Protein AF-A0A7Y5F391-F1 (afdb_monomer_lite)

Secondary structure (DSSP, 8-state):
-PPPPPPB-TTSPBPPP-TTTTS-HHHHHHHHHHHHHHTT------SSTTTHHHHHHHHHHHHHHHHHHHHHTT--TT--HHHHHHHHHHHTT--EE-PPTT-TT---SSB--EEEE-SSSEEEEE-GGGSBEEEEE--HHHHHHHHHHHHHHHHHHHHHHT--

Sequence (164 aa):
MSEIQFQRGPYGEIFPPPFISHVTSEEAWKRYYAFNLSIGVRLSGPQSEAEKPIWYNSAAVFCHQIRLREVIGGTALDETPIEAALRAEVEQGELLSIRPIGMEHRAPKTYAPVIRRLDTTSWQFGLPNHGKSTIIEARSEEIMEKAQQLYIQWQQGENIARHI

Radius of gyration: 16.73 Å; chains: 1; bounding box: 33×45×45 Å

pLDDT: mean 89.22, std 9.08, range [46.25, 98.0]

Foldseek 3Di:
DDDDDFDAAPVRAGEQPQPCPPPDLVNLLVVVQVVCVVVVHHDPADPDPVCSVVSSLVSSLVVRLVVLLCLQQVNPPPQDPSSVVVNVCQQVFGKHALDGPPCSVPADQAWGLIKTDPDQFWIKGTDPVRHDIDIDGGHSSCVSVVSVVVVVVVVVVSVVVVVD

Structure (mmCIF, N/CA/C/O backbone):
data_AF-A0A7Y5F391-F1
#
_entry.id   AF-A0A7Y5F391-F1
#
loop_
_atom_site.group_PDB
_atom_site.id
_atom_site.type_symbol
_atom_site.label_atom_id
_atom_site.label_alt_id
_atom_site.label_comp_id
_atom_site.label_asym_id
_atom_site.label_entity_id
_atom_site.label_seq_id
_atom_site.pdbx_PDB_ins_code
_atom_site.Cartn_x
_atom_site.Cartn_y
_atom_site.Cartn_z
_atom_site.occupancy
_atom_site.B_iso_or_equiv
_atom_site.auth_seq_id
_atom_site.auth_comp_id
_atom_site.auth_asym_id
_atom_site.auth_atom_id
_atom_site.pdbx_PDB_model_num
ATOM 1 N N . MET A 1 1 ? 16.667 -12.366 20.378 1.00 47.94 1 MET A N 1
ATOM 2 C CA . MET A 1 1 ? 16.364 -11.937 18.996 1.00 47.94 1 MET A CA 1
ATOM 3 C C . MET A 1 1 ? 16.419 -10.422 18.994 1.00 47.94 1 MET A C 1
ATOM 5 O O . MET A 1 1 ? 15.886 -9.842 19.928 1.00 47.94 1 MET A O 1
ATOM 9 N N . SER A 1 2 ? 17.135 -9.796 18.059 1.00 52.91 2 SER A N 1
ATOM 10 C CA . SER A 1 2 ? 17.126 -8.334 17.928 1.00 52.91 2 SER A CA 1
ATOM 11 C C . SER A 1 2 ? 15.717 -7.874 17.563 1.00 52.91 2 SER A C 1
ATOM 13 O O . SER A 1 2 ? 15.115 -8.439 16.651 1.00 52.91 2 SER A O 1
ATOM 15 N N . GLU A 1 3 ? 15.200 -6.886 18.281 1.00 81.62 3 GLU A N 1
ATOM 16 C CA . GLU A 1 3 ? 13.905 -6.270 18.002 1.00 81.62 3 GLU A CA 1
ATOM 17 C C . GLU A 1 3 ? 13.954 -5.587 16.626 1.00 81.62 3 GLU A C 1
ATOM 19 O O . GLU A 1 3 ? 14.895 -4.845 16.328 1.00 81.62 3 GLU A O 1
ATOM 24 N N . ILE A 1 4 ? 12.995 -5.898 15.750 1.00 88.19 4 ILE A N 1
ATOM 25 C CA . ILE A 1 4 ? 12.919 -5.297 14.414 1.00 88.19 4 ILE A CA 1
ATOM 26 C C . ILE A 1 4 ? 12.434 -3.860 14.584 1.00 88.19 4 ILE A C 1
ATOM 28 O O . ILE A 1 4 ? 11.331 -3.628 15.066 1.00 88.19 4 ILE A O 1
ATOM 32 N N . GLN A 1 5 ? 13.256 -2.892 14.182 1.00 89.81 5 GLN A N 1
ATOM 33 C CA . GLN A 1 5 ? 12.899 -1.477 14.235 1.00 89.81 5 GLN A CA 1
ATOM 34 C C . GLN A 1 5 ? 12.479 -0.982 12.854 1.00 89.81 5 GLN A C 1
ATOM 36 O O . GLN A 1 5 ? 13.256 -1.025 11.899 1.00 89.81 5 GLN A O 1
ATOM 41 N N . PHE A 1 6 ? 11.249 -0.484 12.762 1.00 92.25 6 PHE A N 1
ATOM 42 C CA . PHE A 1 6 ? 10.722 0.113 11.542 1.00 92.25 6 PHE A CA 1
ATOM 43 C C . PHE A 1 6 ? 11.039 1.603 11.451 1.00 92.25 6 PHE A C 1
ATOM 45 O O . PHE A 1 6 ? 11.014 2.328 12.448 1.00 92.25 6 PHE A O 1
ATOM 52 N N . GLN A 1 7 ? 11.257 2.083 10.226 1.00 91.88 7 GLN A N 1
ATOM 53 C CA . GLN A 1 7 ? 11.287 3.515 9.957 1.00 91.88 7 GLN A CA 1
ATOM 54 C C . GLN A 1 7 ? 9.911 4.124 10.252 1.00 91.88 7 GLN A C 1
ATOM 56 O O . GLN A 1 7 ? 8.884 3.607 9.805 1.00 91.88 7 GLN A O 1
ATOM 61 N N . ARG A 1 8 ? 9.903 5.250 10.973 1.00 92.12 8 ARG A N 1
ATOM 62 C CA . ARG A 1 8 ? 8.684 5.972 11.346 1.00 92.12 8 ARG A CA 1
ATOM 63 C C . ARG A 1 8 ? 8.529 7.280 10.576 1.00 92.12 8 ARG A C 1
ATOM 65 O O . ARG A 1 8 ? 9.512 7.941 10.239 1.00 92.12 8 ARG A O 1
ATOM 72 N N . GLY A 1 9 ? 7.283 7.628 10.279 1.00 90.25 9 GLY A N 1
ATOM 73 C CA . GLY A 1 9 ? 6.893 8.856 9.606 1.00 90.25 9 GLY A CA 1
ATOM 74 C C . GLY A 1 9 ? 6.465 9.980 10.549 1.00 90.25 9 GLY A C 1
ATOM 75 O O . GLY A 1 9 ? 6.474 9.826 11.771 1.00 90.25 9 GLY A O 1
ATOM 76 N N . PRO A 1 10 ? 6.110 11.144 9.978 1.00 89.38 10 PRO A N 1
ATOM 77 C CA . PRO A 1 10 ? 5.772 12.347 10.735 1.00 89.38 10 PRO A CA 1
ATOM 78 C C . PRO A 1 10 ? 4.489 12.215 11.566 1.00 89.38 10 PRO A C 1
ATOM 80 O O . PRO A 1 10 ? 4.289 13.009 12.481 1.00 89.38 10 PRO A O 1
ATOM 83 N N . TYR A 1 11 ? 3.634 11.233 11.275 1.00 90.56 11 TYR A N 1
ATOM 84 C CA . TYR A 1 11 ? 2.422 10.946 12.039 1.00 90.56 11 TYR A CA 1
ATOM 85 C C . TYR A 1 11 ? 2.603 9.755 12.998 1.00 90.56 11 TYR A C 1
ATOM 87 O O . TYR A 1 11 ? 1.622 9.273 13.561 1.00 90.56 11 TYR A O 1
ATOM 95 N N . GLY A 1 12 ? 3.839 9.271 13.181 1.00 91.62 12 GLY A N 1
ATOM 96 C CA . GLY A 1 12 ? 4.156 8.079 13.976 1.00 91.62 12 GLY A CA 1
ATOM 97 C C . GLY A 1 12 ? 3.913 6.756 13.243 1.00 91.62 12 GLY A C 1
ATOM 98 O O . GLY A 1 12 ? 4.089 5.684 13.820 1.00 91.62 12 GLY A O 1
ATOM 99 N N . GLU A 1 13 ? 3.536 6.809 11.969 1.00 94.56 13 GLU A N 1
ATOM 100 C CA . GLU A 1 13 ? 3.255 5.633 11.161 1.00 94.56 13 GLU A CA 1
ATOM 101 C C . GLU A 1 13 ? 4.515 4.865 10.775 1.00 94.56 13 GLU A C 1
ATOM 103 O O . GLU A 1 13 ? 5.581 5.440 10.571 1.00 94.56 13 GLU A O 1
ATOM 108 N N . ILE A 1 14 ? 4.377 3.556 10.629 1.00 95.12 14 ILE A N 1
ATOM 109 C CA . ILE A 1 14 ? 5.366 2.678 10.031 1.00 95.12 14 ILE A CA 1
ATOM 110 C C . ILE A 1 14 ? 5.398 2.936 8.529 1.00 95.12 14 ILE A C 1
ATOM 112 O O . ILE A 1 14 ? 4.369 2.888 7.848 1.00 95.12 1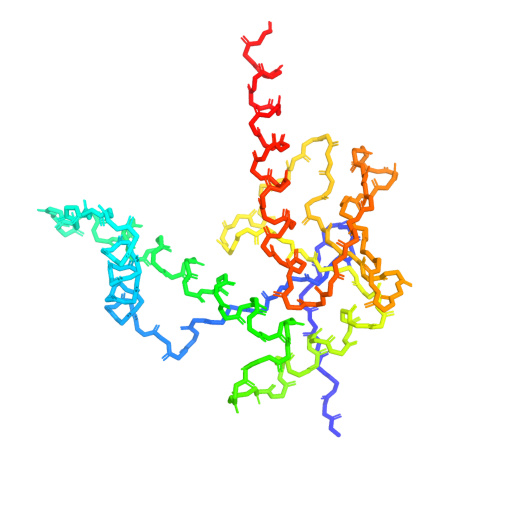4 ILE A O 1
ATOM 116 N N . PHE A 1 15 ? 6.591 3.168 7.994 1.00 92.75 15 PHE A N 1
ATOM 117 C CA . PHE A 1 15 ? 6.812 3.002 6.567 1.00 92.75 15 PHE A CA 1
ATOM 118 C C . PHE A 1 15 ? 7.090 1.533 6.262 1.00 92.75 15 PHE A C 1
ATOM 120 O O . PHE A 1 15 ? 8.009 0.960 6.858 1.00 92.75 15 PHE A O 1
ATOM 127 N N . PRO A 1 16 ? 6.335 0.914 5.337 1.00 91.56 16 PRO A N 1
ATOM 128 C CA . PRO A 1 16 ? 6.648 -0.438 4.917 1.00 91.56 16 PRO A CA 1
ATOM 129 C C . PRO A 1 16 ? 8.050 -0.457 4.289 1.00 91.56 16 PRO A C 1
ATOM 131 O O . PRO A 1 16 ? 8.393 0.450 3.522 1.00 91.56 16 PRO A O 1
ATOM 134 N N . PRO A 1 17 ? 8.879 -1.466 4.596 1.00 89.19 17 PRO A N 1
ATOM 135 C CA . PRO A 1 17 ? 10.173 -1.595 3.956 1.00 89.19 17 PRO A CA 1
ATOM 136 C C . PRO A 1 17 ? 9.995 -1.882 2.453 1.00 89.19 17 PRO A C 1
ATOM 138 O O . PRO A 1 17 ? 8.956 -2.387 2.013 1.00 89.19 17 PRO A O 1
ATOM 141 N N . PRO A 1 18 ? 11.007 -1.571 1.632 1.00 87.94 18 PRO A N 1
ATOM 142 C CA . PRO A 1 18 ? 10.941 -1.773 0.192 1.00 87.94 18 PRO A CA 1
ATOM 143 C C . PRO A 1 18 ? 10.909 -3.265 -0.167 1.00 87.94 18 PRO A C 1
ATOM 145 O O . PRO A 1 18 ? 11.945 -3.917 -0.278 1.00 87.94 18 PRO A O 1
ATOM 148 N N . PHE A 1 19 ? 9.719 -3.798 -0.437 1.00 86.44 19 PHE A N 1
ATOM 149 C CA . PHE A 1 19 ? 9.505 -5.181 -0.897 1.00 86.44 19 PHE A CA 1
ATOM 150 C C . PHE A 1 19 ? 9.892 -5.445 -2.364 1.00 86.44 19 PHE A C 1
ATOM 152 O O . PHE A 1 19 ? 9.182 -6.110 -3.114 1.00 86.44 19 PHE A O 1
ATOM 159 N N . ILE A 1 20 ? 11.018 -4.883 -2.793 1.00 81.06 20 ILE A N 1
ATOM 160 C CA . ILE A 1 20 ? 11.586 -5.042 -4.140 1.00 81.06 20 ILE A CA 1
ATOM 161 C C . ILE A 1 20 ? 13.044 -5.500 -4.099 1.00 81.06 20 ILE A C 1
ATOM 163 O O . ILE A 1 20 ? 13.648 -5.690 -5.147 1.00 81.06 20 ILE A O 1
ATOM 167 N N . SER A 1 21 ? 13.618 -5.709 -2.908 1.00 73.69 21 SER A N 1
ATOM 168 C CA . SER A 1 21 ? 15.023 -6.104 -2.722 1.00 73.69 21 SER A CA 1
ATOM 169 C C . SER A 1 21 ? 15.413 -7.380 -3.476 1.00 73.69 21 SER A C 1
ATOM 171 O O . SER A 1 21 ? 16.575 -7.545 -3.836 1.00 73.69 21 SER A O 1
ATOM 173 N N . HIS A 1 22 ? 14.450 -8.266 -3.738 1.00 78.56 22 HIS A N 1
ATOM 174 C CA . HIS A 1 22 ? 14.653 -9.535 -4.444 1.00 78.56 22 HIS A CA 1
ATOM 175 C C . HIS A 1 22 ? 14.155 -9.521 -5.899 1.00 78.56 22 HIS A C 1
ATOM 177 O O . HIS A 1 22 ? 14.193 -10.551 -6.568 1.00 78.56 22 HIS A O 1
ATOM 183 N N . VAL A 1 23 ? 13.686 -8.375 -6.403 1.00 85.00 23 VAL A N 1
ATOM 184 C CA . VAL A 1 23 ? 13.118 -8.235 -7.749 1.00 85.00 23 VAL A CA 1
ATOM 185 C C . VAL A 1 23 ? 14.002 -7.297 -8.565 1.00 85.00 23 VAL A C 1
ATOM 187 O O . VAL A 1 23 ? 14.148 -6.120 -8.242 1.00 85.00 23 VAL A O 1
ATOM 190 N N . THR A 1 24 ? 14.595 -7.802 -9.647 1.00 90.12 24 THR A N 1
ATOM 191 C CA . THR A 1 24 ? 15.361 -6.952 -10.571 1.00 90.12 24 THR A CA 1
ATOM 192 C C . THR A 1 24 ? 14.427 -5.987 -11.307 1.00 90.12 24 THR A C 1
ATOM 194 O O . THR A 1 24 ? 13.243 -6.271 -11.489 1.00 90.12 24 THR A O 1
ATOM 197 N N . SER A 1 25 ? 14.944 -4.853 -11.789 1.00 89.75 25 SER A N 1
ATOM 198 C CA . SER A 1 25 ? 14.136 -3.884 -12.550 1.00 89.75 25 SER A CA 1
ATOM 199 C C . SER A 1 25 ? 13.453 -4.502 -13.776 1.00 89.75 25 SER A C 1
ATOM 201 O O . SER A 1 25 ? 12.312 -4.170 -14.091 1.00 89.75 25 SER A O 1
ATOM 203 N N . GLU A 1 26 ? 14.129 -5.437 -14.444 1.00 90.00 26 GLU A N 1
ATOM 204 C CA . GLU 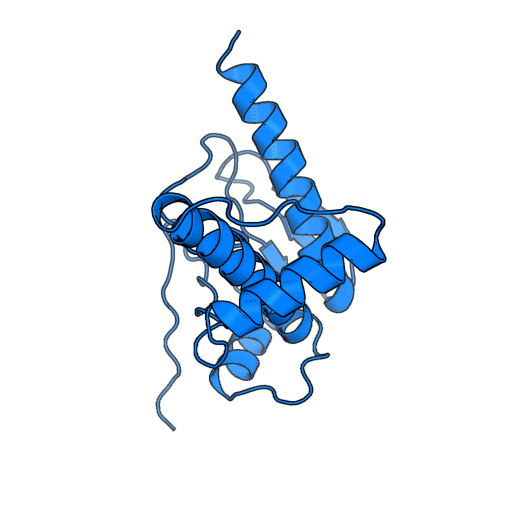A 1 26 ? 13.592 -6.164 -15.598 1.00 90.00 26 GLU A CA 1
ATOM 205 C C . GLU A 1 26 ? 12.464 -7.119 -15.203 1.00 90.00 26 GLU A C 1
ATOM 207 O O . GLU A 1 26 ? 11.456 -7.207 -15.902 1.00 90.00 26 GLU A O 1
ATOM 212 N N . GLU A 1 27 ? 12.609 -7.818 -14.076 1.00 92.19 27 GLU A N 1
ATOM 213 C CA . GLU A 1 27 ? 11.567 -8.700 -13.552 1.00 92.19 27 GLU A CA 1
ATOM 214 C C . GLU A 1 27 ? 10.345 -7.898 -13.094 1.00 92.19 27 GLU A C 1
ATOM 216 O O . GLU A 1 27 ? 9.211 -8.247 -13.428 1.00 92.19 27 GLU A O 1
ATOM 221 N N . ALA A 1 28 ? 10.565 -6.767 -12.418 1.00 92.38 28 ALA A N 1
ATOM 222 C CA . ALA A 1 28 ? 9.493 -5.852 -12.053 1.00 92.38 28 ALA A CA 1
ATOM 223 C C . ALA A 1 28 ? 8.728 -5.380 -13.297 1.00 92.38 28 ALA A C 1
ATOM 225 O O . ALA A 1 28 ? 7.495 -5.422 -13.326 1.00 92.38 28 ALA A O 1
ATOM 226 N N . TRP A 1 29 ? 9.450 -4.982 -14.353 1.00 93.25 29 TRP A N 1
ATOM 227 C CA . TRP A 1 29 ? 8.849 -4.572 -15.622 1.00 93.25 29 TRP A CA 1
ATOM 228 C C . TRP A 1 29 ? 8.023 -5.687 -16.264 1.00 93.25 29 TRP A C 1
ATOM 230 O O . TRP A 1 29 ? 6.887 -5.437 -16.666 1.00 93.25 29 TRP A O 1
ATOM 240 N N . LYS A 1 30 ? 8.537 -6.922 -16.315 1.00 92.88 30 LYS A N 1
ATOM 241 C CA . LYS A 1 30 ? 7.795 -8.074 -16.853 1.00 92.88 30 LYS A CA 1
ATOM 242 C C . LYS A 1 30 ? 6.478 -8.293 -16.115 1.00 92.88 30 LYS A C 1
ATOM 244 O O . LYS A 1 30 ? 5.444 -8.442 -16.765 1.00 92.88 30 LYS A O 1
ATOM 249 N N . ARG A 1 31 ? 6.498 -8.266 -14.778 1.00 93.50 31 ARG A N 1
ATOM 250 C CA . ARG A 1 31 ? 5.292 -8.420 -13.947 1.00 93.50 31 ARG A CA 1
ATOM 251 C C . ARG A 1 31 ? 4.292 -7.297 -14.194 1.00 93.50 31 ARG A C 1
ATOM 253 O O . ARG A 1 31 ? 3.113 -7.562 -14.416 1.00 93.50 31 ARG A O 1
ATOM 260 N N . TYR A 1 32 ? 4.767 -6.054 -14.214 1.00 93.75 32 TYR A N 1
ATOM 261 C CA . TYR A 1 32 ? 3.924 -4.888 -14.463 1.00 93.75 32 TYR A CA 1
ATOM 262 C C . TYR A 1 32 ? 3.298 -4.910 -15.865 1.00 93.75 32 TYR A C 1
ATOM 264 O O . TYR A 1 32 ? 2.100 -4.668 -16.016 1.00 93.75 32 TYR A O 1
ATOM 272 N N . TYR A 1 33 ? 4.077 -5.261 -16.889 1.00 93.62 33 TYR A N 1
ATOM 273 C CA . TYR A 1 33 ? 3.593 -5.408 -18.259 1.00 93.62 33 TYR A CA 1
ATOM 274 C C . TYR A 1 33 ? 2.551 -6.526 -18.380 1.00 93.62 33 TYR A C 1
ATOM 276 O O . TYR A 1 33 ? 1.480 -6.307 -18.944 1.00 93.62 33 TYR A O 1
ATOM 284 N N . ALA A 1 34 ? 2.836 -7.704 -17.815 1.00 93.69 34 ALA A N 1
ATOM 285 C CA . ALA A 1 34 ? 1.924 -8.844 -17.835 1.00 93.69 34 ALA A CA 1
ATOM 286 C C . ALA A 1 34 ? 0.590 -8.530 -17.140 1.00 93.69 34 ALA A C 1
ATOM 288 O O . ALA A 1 34 ? -0.465 -8.882 -17.664 1.00 93.69 34 ALA A O 1
ATOM 289 N N . PHE A 1 35 ? 0.628 -7.819 -16.007 1.00 93.81 35 PHE A N 1
ATOM 290 C CA . PHE A 1 35 ? -0.579 -7.363 -15.319 1.00 93.81 35 PHE A CA 1
ATOM 291 C C . PHE A 1 35 ? -1.402 -6.391 -16.172 1.00 93.81 35 PHE A C 1
ATOM 293 O O . PHE A 1 35 ? -2.605 -6.565 -16.315 1.00 93.81 35 PHE A O 1
ATOM 300 N N . ASN A 1 36 ? -0.773 -5.382 -16.783 1.00 93.00 36 ASN A N 1
ATOM 301 C CA . ASN A 1 36 ? -1.506 -4.445 -17.641 1.00 93.00 36 ASN A CA 1
ATOM 302 C C . ASN A 1 36 ? -2.140 -5.170 -18.834 1.00 93.00 36 ASN A C 1
ATOM 304 O O . ASN A 1 36 ? -3.306 -4.942 -19.154 1.00 93.00 36 ASN A O 1
ATOM 308 N N . LEU A 1 37 ? -1.409 -6.107 -19.440 1.00 93.56 37 LEU A N 1
ATOM 309 C CA . LEU A 1 37 ? -1.929 -6.902 -20.542 1.00 93.56 37 LEU A CA 1
ATOM 310 C C . LEU A 1 37 ? -3.133 -7.763 -20.121 1.00 93.56 37 LEU A C 1
ATOM 312 O O . LEU A 1 37 ? -4.081 -7.876 -20.899 1.00 93.56 37 LEU A O 1
ATOM 316 N N . SER A 1 38 ? -3.131 -8.333 -18.909 1.00 93.88 38 SER A N 1
ATOM 317 C CA . SER A 1 38 ? -4.236 -9.172 -18.418 1.00 93.88 38 SER A CA 1
ATOM 318 C C . SER A 1 38 ? -5.532 -8.391 -18.182 1.00 93.88 38 SER A C 1
ATOM 320 O O . SER A 1 38 ? -6.613 -8.961 -18.314 1.00 93.88 38 SER A O 1
ATOM 322 N N . ILE A 1 39 ? -5.437 -7.083 -17.923 1.00 92.38 39 ILE A N 1
ATOM 323 C CA . ILE A 1 39 ? -6.588 -6.168 -17.832 1.00 92.38 39 ILE A CA 1
ATOM 324 C C . ILE A 1 39 ? -6.894 -5.451 -19.161 1.00 92.38 39 ILE A C 1
ATOM 326 O O . ILE A 1 39 ? -7.666 -4.494 -19.191 1.00 92.38 39 ILE A O 1
ATOM 330 N N . GLY A 1 40 ? -6.293 -5.893 -20.272 1.00 92.12 40 GLY A N 1
ATOM 331 C CA . GLY A 1 40 ? -6.542 -5.359 -21.615 1.00 92.12 40 GLY A CA 1
ATOM 332 C C . GLY A 1 40 ? -5.791 -4.067 -21.955 1.00 92.12 40 GLY A C 1
ATOM 333 O O . GLY A 1 40 ? -6.022 -3.488 -23.017 1.00 92.12 40 GLY A O 1
ATOM 334 N N . VAL A 1 41 ? -4.868 -3.619 -21.101 1.00 92.50 41 VAL A N 1
ATOM 335 C CA . VAL A 1 41 ? -4.052 -2.419 -21.315 1.00 92.50 41 VAL A CA 1
ATOM 336 C C . VAL A 1 41 ? -2.711 -2.805 -21.938 1.00 92.50 41 VAL A C 1
ATOM 338 O O . VAL A 1 41 ? -1.898 -3.512 -21.346 1.00 92.50 41 VAL A O 1
ATOM 341 N N . ARG A 1 42 ? -2.433 -2.303 -23.144 1.00 90.94 42 ARG A N 1
ATOM 342 C CA . ARG A 1 42 ? -1.125 -2.477 -23.789 1.00 90.94 42 ARG A CA 1
ATOM 343 C C . ARG A 1 42 ? -0.235 -1.277 -23.510 1.00 90.94 42 ARG A C 1
ATOM 345 O O . ARG A 1 42 ? -0.487 -0.186 -24.011 1.00 90.94 42 ARG A O 1
ATOM 352 N N . LEU A 1 43 ? 0.828 -1.500 -22.745 1.00 88.94 43 LEU A N 1
ATOM 353 C CA . LEU A 1 43 ? 1.879 -0.506 -22.550 1.00 88.94 43 LEU A CA 1
ATOM 354 C C . LEU A 1 43 ? 2.827 -0.519 -23.755 1.00 88.94 43 LEU A C 1
ATOM 356 O O . LEU A 1 43 ? 3.218 -1.586 -24.225 1.00 88.94 43 LEU A O 1
ATOM 360 N N . SER A 1 44 ? 3.228 0.655 -24.239 1.00 85.50 44 SER A N 1
ATOM 361 C CA . SER A 1 44 ? 4.244 0.782 -25.296 1.00 85.50 44 SER A CA 1
ATOM 362 C C . SER A 1 44 ? 5.645 0.389 -24.815 1.00 85.50 44 SER A C 1
ATOM 364 O O . SER A 1 44 ? 6.487 0.007 -25.622 1.00 85.50 44 SER A O 1
ATOM 366 N N . GLY A 1 45 ? 5.886 0.467 -23.502 1.00 86.19 45 GLY A N 1
ATOM 367 C CA . GLY A 1 45 ? 7.207 0.288 -22.905 1.00 86.19 45 GLY A CA 1
ATOM 368 C C . GLY A 1 45 ? 8.166 1.447 -23.211 1.00 86.19 45 GLY A C 1
ATOM 369 O O . GLY A 1 45 ? 7.792 2.387 -23.924 1.00 86.19 45 GLY A O 1
ATOM 370 N N . PRO A 1 46 ? 9.396 1.397 -22.664 1.00 87.19 46 PRO A N 1
ATOM 371 C CA . PRO A 1 46 ? 10.413 2.420 -22.896 1.00 87.19 46 PRO A CA 1
ATOM 372 C C . PRO A 1 46 ? 10.817 2.465 -24.373 1.00 87.19 46 PRO A C 1
ATOM 374 O O . PRO A 1 46 ? 11.196 1.441 -24.939 1.00 87.19 46 PRO A O 1
ATOM 377 N N . GLN A 1 47 ? 10.769 3.652 -24.984 1.00 89.50 47 GLN A N 1
ATOM 378 C CA . GLN A 1 47 ? 11.188 3.860 -26.379 1.00 89.50 47 GLN A CA 1
ATOM 379 C C . GLN A 1 47 ? 12.664 4.269 -26.501 1.00 89.50 47 GLN A C 1
ATOM 381 O O . GLN A 1 47 ? 13.226 4.283 -27.593 1.00 89.50 47 GLN A O 1
ATOM 386 N N . SER A 1 48 ? 13.307 4.608 -25.381 1.00 90.38 48 SER A N 1
ATOM 387 C CA . SER A 1 48 ? 14.718 4.994 -25.320 1.00 90.38 48 SER A CA 1
ATOM 388 C C . SER A 1 48 ? 15.360 4.594 -23.989 1.00 90.38 48 SER A C 1
ATOM 390 O O . SER A 1 48 ? 14.669 4.368 -22.993 1.00 90.38 48 SER A O 1
ATOM 392 N N . GLU A 1 49 ? 16.697 4.561 -23.942 1.00 89.12 49 GLU A N 1
ATOM 393 C CA . GLU A 1 49 ? 17.447 4.342 -22.692 1.00 89.12 49 GLU A CA 1
ATOM 394 C C . GLU A 1 49 ? 17.132 5.403 -21.628 1.00 89.12 49 GLU A C 1
ATOM 396 O O . GLU A 1 49 ? 17.082 5.088 -20.441 1.00 89.12 49 GLU A O 1
ATOM 401 N N . ALA A 1 50 ? 16.860 6.643 -22.045 1.00 89.88 50 ALA A N 1
ATOM 402 C CA . ALA A 1 50 ? 16.533 7.740 -21.137 1.00 89.88 50 ALA A CA 1
ATOM 403 C C . ALA A 1 50 ? 15.176 7.552 -20.435 1.00 89.88 50 ALA A C 1
ATOM 405 O O . ALA A 1 50 ? 14.987 8.038 -19.322 1.00 89.88 50 ALA A O 1
ATOM 406 N N . GLU A 1 51 ? 14.236 6.832 -21.055 1.00 89.94 51 GLU A N 1
ATOM 407 C CA . GLU A 1 51 ? 12.916 6.559 -20.475 1.00 89.94 51 GLU A CA 1
ATOM 408 C C . GLU A 1 51 ? 12.903 5.349 -19.538 1.00 89.94 51 GLU A C 1
ATOM 410 O O . GLU A 1 51 ? 12.040 5.270 -18.660 1.00 89.94 51 GLU A O 1
ATOM 415 N N . LYS A 1 52 ? 13.842 4.404 -19.696 1.00 89.06 52 LYS A N 1
ATOM 416 C CA . LYS A 1 52 ? 13.877 3.165 -18.899 1.00 89.06 52 LYS A CA 1
ATOM 417 C C . LYS A 1 52 ? 13.754 3.397 -17.390 1.00 89.06 52 LYS A C 1
ATOM 419 O O . LYS A 1 52 ? 12.958 2.685 -16.777 1.00 89.06 52 LYS A O 1
ATOM 424 N N . PRO A 1 53 ? 14.436 4.385 -16.773 1.00 90.06 53 PRO A N 1
ATOM 425 C CA . PRO A 1 53 ? 14.298 4.629 -15.340 1.00 90.06 53 PRO A CA 1
ATOM 426 C C . PRO A 1 53 ? 12.857 4.925 -14.909 1.00 90.06 53 PRO A C 1
ATOM 428 O O . PRO A 1 53 ? 12.421 4.441 -13.871 1.00 90.06 53 PRO A O 1
ATOM 431 N N . ILE A 1 54 ? 12.084 5.667 -15.709 1.00 88.25 54 ILE A N 1
ATOM 432 C CA . ILE A 1 54 ? 10.692 6.021 -15.386 1.00 88.25 54 ILE A CA 1
ATOM 433 C C . ILE A 1 54 ? 9.816 4.763 -15.363 1.00 88.25 54 ILE A C 1
ATOM 435 O O . ILE A 1 54 ? 9.054 4.539 -14.416 1.00 88.25 54 ILE A O 1
ATOM 439 N N . TRP A 1 55 ? 9.954 3.917 -16.384 1.00 90.06 55 TRP A N 1
ATOM 440 C CA . TRP A 1 55 ? 9.201 2.669 -16.501 1.00 90.06 55 TRP A CA 1
ATOM 441 C C . TRP A 1 55 ? 9.579 1.664 -15.414 1.00 90.06 55 TRP A C 1
ATOM 443 O O . TRP A 1 55 ? 8.700 1.068 -14.793 1.00 90.06 55 TRP A O 1
ATOM 453 N N . TYR A 1 56 ? 10.872 1.512 -15.135 1.00 91.31 56 TYR A N 1
ATOM 454 C CA . TYR A 1 56 ? 11.362 0.590 -14.113 1.00 91.31 56 TYR A CA 1
ATOM 455 C C . TYR A 1 56 ? 10.997 1.040 -12.702 1.00 91.31 56 TYR A C 1
ATOM 457 O O . TYR A 1 56 ? 10.590 0.208 -11.895 1.00 91.31 56 TYR A O 1
ATOM 465 N N . ASN A 1 57 ? 11.038 2.343 -12.417 1.00 88.94 57 ASN A N 1
ATOM 466 C CA . ASN A 1 57 ? 10.562 2.869 -11.140 1.00 88.94 57 ASN A CA 1
ATOM 467 C C . ASN A 1 57 ? 9.057 2.636 -10.975 1.00 88.94 57 ASN A C 1
ATOM 469 O O . ASN A 1 57 ? 8.622 2.183 -9.920 1.00 88.94 57 ASN A O 1
ATOM 473 N N . SER A 1 58 ? 8.263 2.864 -12.025 1.00 89.62 58 SER A N 1
ATOM 474 C CA . SER A 1 58 ? 6.817 2.594 -11.996 1.00 89.62 58 SER A CA 1
ATOM 475 C C . SER A 1 58 ? 6.522 1.111 -11.749 1.00 89.62 58 SER A C 1
ATOM 477 O O . SER A 1 58 ? 5.667 0.767 -10.933 1.00 89.62 58 SER A O 1
ATOM 479 N N . ALA A 1 59 ? 7.276 0.223 -12.397 1.00 92.12 59 ALA A N 1
ATOM 480 C CA . ALA A 1 59 ? 7.146 -1.216 -12.221 1.00 92.12 59 ALA A CA 1
ATOM 481 C C . ALA A 1 59 ? 7.579 -1.690 -10.821 1.00 92.12 59 ALA A C 1
ATOM 483 O O . ALA A 1 59 ? 6.943 -2.570 -10.240 1.00 92.12 59 ALA A O 1
ATOM 484 N N . ALA A 1 60 ? 8.628 -1.088 -10.255 1.00 91.06 60 ALA A N 1
ATOM 485 C CA . ALA A 1 60 ? 9.073 -1.360 -8.892 1.00 91.06 60 ALA A CA 1
ATOM 486 C C . ALA A 1 60 ? 8.020 -0.925 -7.862 1.00 91.06 60 ALA A C 1
ATOM 488 O O . ALA A 1 60 ? 7.671 -1.703 -6.976 1.00 91.06 60 ALA A O 1
ATOM 489 N N . VAL A 1 61 ? 7.449 0.276 -8.021 1.00 90.38 61 VAL A N 1
ATOM 490 C CA . VAL A 1 61 ? 6.336 0.758 -7.187 1.00 90.38 61 VAL A CA 1
ATOM 491 C C . VAL A 1 61 ? 5.152 -0.208 -7.275 1.00 90.38 61 VAL A C 1
ATOM 493 O O . VAL A 1 61 ? 4.608 -0.586 -6.242 1.00 90.38 61 VAL A O 1
ATOM 496 N N . PHE A 1 62 ? 4.787 -0.660 -8.478 1.00 91.25 62 PHE A N 1
ATOM 497 C CA . PHE A 1 62 ? 3.729 -1.654 -8.664 1.00 91.25 62 PHE A CA 1
ATOM 498 C C . PHE A 1 62 ? 4.010 -2.953 -7.894 1.00 91.25 62 PHE A C 1
ATOM 500 O O . PHE A 1 62 ? 3.176 -3.380 -7.098 1.00 91.25 62 PHE A O 1
ATOM 507 N N . CYS A 1 63 ? 5.190 -3.554 -8.075 1.00 92.25 63 CYS A N 1
ATOM 508 C CA . CYS A 1 63 ? 5.542 -4.806 -7.399 1.00 92.25 63 CYS A CA 1
ATOM 509 C C . CYS A 1 63 ? 5.535 -4.656 -5.875 1.00 92.25 63 CYS A C 1
ATOM 511 O O . CYS A 1 63 ? 5.014 -5.523 -5.178 1.00 92.25 63 CYS A O 1
ATOM 513 N N . HIS A 1 64 ? 6.052 -3.533 -5.367 1.00 92.31 64 HIS A N 1
ATOM 514 C CA . HIS A 1 64 ? 5.999 -3.216 -3.946 1.00 92.31 64 HIS A CA 1
ATOM 515 C C . HIS A 1 64 ? 4.558 -3.178 -3.421 1.00 92.31 64 HIS A C 1
ATOM 517 O O . HIS A 1 64 ? 4.279 -3.776 -2.386 1.00 92.31 64 HIS A O 1
ATOM 523 N N . GLN A 1 65 ? 3.638 -2.513 -4.130 1.00 90.31 65 GLN A N 1
ATOM 524 C CA . GLN A 1 65 ? 2.241 -2.403 -3.694 1.00 90.31 65 GLN A CA 1
ATOM 525 C C . GLN A 1 65 ? 1.511 -3.750 -3.710 1.00 90.31 65 GLN A C 1
ATOM 527 O O . GLN A 1 65 ? 0.733 -4.025 -2.797 1.00 90.31 65 GLN A O 1
ATOM 532 N N . ILE A 1 66 ? 1.779 -4.603 -4.705 1.00 91.38 66 ILE A N 1
ATOM 533 C CA . ILE A 1 66 ? 1.230 -5.965 -4.740 1.00 91.38 66 ILE A CA 1
ATOM 534 C C . ILE A 1 66 ? 1.745 -6.772 -3.549 1.00 91.38 66 ILE A C 1
ATOM 536 O O . ILE A 1 66 ? 0.943 -7.323 -2.799 1.00 91.38 66 ILE A O 1
ATOM 540 N N . ARG A 1 67 ? 3.060 -6.769 -3.309 1.00 92.94 67 ARG A N 1
ATOM 541 C CA . ARG A 1 67 ? 3.640 -7.517 -2.190 1.00 92.94 67 ARG A CA 1
ATOM 542 C C . ARG A 1 67 ? 3.163 -6.998 -0.837 1.00 92.94 67 ARG A C 1
ATOM 544 O O . ARG A 1 67 ? 2.828 -7.786 0.036 1.00 92.94 67 ARG A O 1
ATOM 551 N N . LEU A 1 68 ? 3.063 -5.681 -0.666 1.00 93.06 68 LEU A N 1
ATOM 552 C CA . LEU A 1 68 ? 2.515 -5.089 0.553 1.00 93.06 68 LEU A CA 1
ATOM 553 C C . LEU A 1 68 ? 1.080 -5.567 0.809 1.00 93.06 68 LEU A C 1
ATOM 555 O O . LEU A 1 68 ? 0.748 -5.912 1.939 1.00 93.06 68 LEU A O 1
ATOM 559 N N . ARG A 1 69 ? 0.239 -5.635 -0.230 1.00 93.19 69 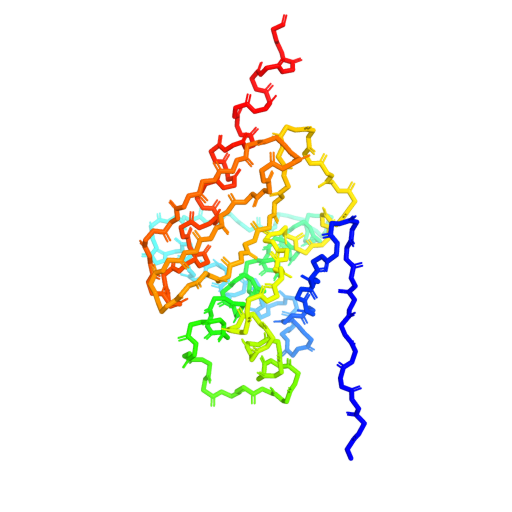ARG A N 1
ATOM 560 C CA . ARG A 1 69 ? -1.111 -6.200 -0.115 1.00 93.19 69 ARG A CA 1
ATOM 561 C C . ARG A 1 69 ? -1.078 -7.670 0.296 1.00 93.19 69 ARG A C 1
ATOM 563 O O . ARG A 1 69 ? -1.856 -8.052 1.161 1.00 93.19 69 ARG A O 1
ATOM 570 N N . GLU A 1 70 ? -0.213 -8.479 -0.307 1.00 93.69 70 GLU A N 1
ATOM 571 C CA . GLU A 1 70 ? -0.094 -9.905 0.025 1.00 93.69 70 GLU A CA 1
ATOM 572 C C . GLU A 1 70 ? 0.323 -10.115 1.480 1.00 93.69 70 GLU A C 1
ATOM 574 O O . GLU A 1 70 ? -0.284 -10.934 2.171 1.00 93.69 70 GLU A O 1
ATOM 579 N N . VAL A 1 71 ? 1.315 -9.342 1.940 1.00 94.50 71 VAL A N 1
ATOM 580 C CA . VAL A 1 71 ? 1.794 -9.346 3.325 1.00 94.50 71 VAL A CA 1
ATOM 581 C C . VAL A 1 71 ? 0.658 -8.941 4.247 1.00 94.50 71 VAL A C 1
ATOM 583 O O . VAL A 1 71 ? 0.225 -9.765 5.030 1.00 94.50 71 VAL A O 1
ATOM 586 N N . ILE A 1 72 ? 0.076 -7.745 4.111 1.00 95.00 72 ILE A N 1
ATOM 587 C CA . ILE A 1 72 ? -1.014 -7.298 5.002 1.00 95.00 72 ILE A CA 1
ATOM 588 C C . ILE A 1 72 ? -2.236 -8.228 4.942 1.00 95.00 72 ILE A C 1
ATOM 590 O O . ILE A 1 72 ? -2.900 -8.443 5.954 1.00 95.00 72 ILE A O 1
ATOM 594 N N . GLY A 1 73 ? -2.511 -8.824 3.784 1.00 92.69 73 GLY A N 1
ATOM 595 C CA . GLY A 1 73 ? -3.578 -9.802 3.602 1.00 92.69 73 GLY A CA 1
ATOM 596 C C . GLY A 1 73 ? -3.286 -11.196 4.160 1.00 92.69 73 GLY A C 1
ATOM 597 O O . GLY A 1 73 ? -4.185 -12.029 4.141 1.00 92.69 73 GLY A O 1
ATOM 598 N N . GLY A 1 74 ? -2.064 -11.478 4.626 1.00 92.25 74 GLY A N 1
ATOM 599 C CA . GLY A 1 74 ? -1.666 -12.800 5.120 1.00 92.25 74 GLY A CA 1
ATOM 600 C C . GLY A 1 74 ? -1.624 -13.880 4.032 1.00 92.25 74 GLY A C 1
ATOM 601 O O . GLY A 1 74 ? -1.810 -15.058 4.321 1.00 92.25 74 GLY A O 1
ATOM 602 N N . THR A 1 75 ? -1.419 -13.483 2.773 1.00 93.00 75 THR A N 1
ATOM 603 C CA . THR A 1 75 ? -1.398 -14.380 1.598 1.00 93.00 75 THR A CA 1
ATOM 604 C C . THR A 1 75 ? -0.001 -14.557 0.999 1.00 93.00 75 THR A C 1
ATOM 606 O O . THR A 1 75 ? 0.177 -15.357 0.081 1.00 93.00 75 THR A O 1
ATOM 609 N N . ALA A 1 76 ? 1.000 -13.850 1.531 1.00 90.19 76 ALA A N 1
ATOM 610 C CA . ALA A 1 76 ? 2.400 -14.026 1.165 1.00 90.19 76 ALA A CA 1
ATOM 611 C C . ALA A 1 76 ? 2.892 -15.429 1.574 1.00 90.19 76 ALA A C 1
ATOM 613 O O . ALA A 1 76 ? 3.026 -15.733 2.757 1.00 90.19 76 ALA A O 1
ATOM 614 N N . LEU A 1 77 ? 3.165 -16.292 0.589 1.00 86.38 77 LEU A N 1
ATOM 615 C CA . LEU A 1 77 ? 3.595 -17.681 0.828 1.00 86.38 77 LEU A CA 1
ATOM 616 C C . LEU A 1 77 ? 5.021 -17.786 1.388 1.00 86.38 77 LEU A C 1
ATOM 618 O O . LEU A 1 77 ? 5.360 -18.752 2.064 1.00 86.38 77 LEU A O 1
ATOM 622 N N . ASP A 1 78 ? 5.853 -16.802 1.078 1.00 89.19 78 ASP A N 1
ATOM 623 C CA . ASP A 1 78 ? 7.274 -16.714 1.401 1.00 89.19 78 ASP A CA 1
ATOM 624 C C . ASP A 1 78 ? 7.557 -15.499 2.301 1.00 89.19 78 ASP A C 1
ATOM 626 O O . ASP A 1 78 ? 8.491 -14.736 2.060 1.00 89.19 78 ASP A O 1
ATOM 630 N N . GLU A 1 79 ? 6.711 -15.293 3.317 1.00 87.81 79 GLU A N 1
ATOM 631 C CA . GLU A 1 79 ? 6.819 -14.178 4.266 1.00 87.81 79 GLU A CA 1
ATOM 632 C C . GLU A 1 79 ? 8.157 -14.222 5.032 1.00 87.81 79 GLU A C 1
ATOM 634 O O . GLU A 1 79 ? 8.499 -15.188 5.719 1.00 87.81 79 GLU A O 1
ATOM 639 N N . THR A 1 80 ? 8.933 -13.150 4.915 1.00 91.88 80 THR A N 1
ATOM 640 C CA . THR A 1 80 ? 10.185 -12.949 5.652 1.00 91.88 80 THR A CA 1
ATOM 641 C C . THR A 1 80 ? 9.911 -12.492 7.095 1.00 91.88 80 THR A C 1
ATOM 643 O O . THR A 1 80 ? 8.848 -11.939 7.379 1.00 91.88 80 THR 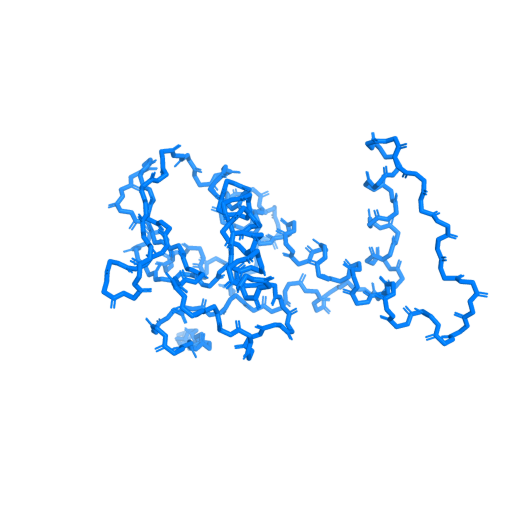A O 1
ATOM 646 N N . PRO A 1 81 ? 10.874 -12.613 8.033 1.00 93.12 81 PRO A N 1
ATOM 647 C CA . PRO A 1 81 ? 10.674 -12.156 9.413 1.00 93.12 81 PRO A CA 1
ATOM 648 C C . PRO A 1 81 ? 10.276 -10.677 9.549 1.00 93.12 81 PRO A C 1
ATOM 650 O O . PRO A 1 81 ? 9.515 -10.330 10.448 1.00 93.12 81 PRO A O 1
ATOM 653 N N . ILE A 1 82 ? 10.768 -9.804 8.661 1.00 93.00 82 ILE A N 1
ATOM 654 C CA . ILE A 1 82 ? 10.412 -8.377 8.662 1.00 93.00 82 ILE A CA 1
ATOM 655 C C . ILE A 1 82 ? 8.991 -8.129 8.143 1.00 93.00 82 ILE A C 1
ATOM 657 O O . ILE A 1 82 ? 8.304 -7.251 8.659 1.00 93.00 82 ILE A O 1
ATOM 661 N N . GLU A 1 83 ? 8.529 -8.916 7.171 1.00 94.19 83 GLU A N 1
ATOM 662 C CA . GLU A 1 83 ? 7.152 -8.863 6.668 1.00 94.19 83 GLU A CA 1
ATOM 663 C C . GLU A 1 83 ? 6.162 -9.358 7.728 1.00 94.19 83 GLU A C 1
ATOM 665 O O . GLU A 1 83 ? 5.173 -8.680 8.006 1.00 94.19 83 GLU A O 1
ATOM 670 N N . ALA A 1 84 ? 6.486 -10.469 8.397 1.00 93.38 84 ALA A N 1
ATOM 671 C CA . ALA A 1 84 ? 5.691 -11.009 9.498 1.00 93.38 84 ALA A CA 1
ATOM 672 C C . ALA A 1 84 ? 5.579 -10.018 10.664 1.00 93.38 84 ALA A C 1
ATOM 674 O O . ALA A 1 84 ? 4.494 -9.806 11.206 1.00 93.38 84 ALA A O 1
ATOM 675 N N . ALA A 1 85 ? 6.695 -9.378 11.029 1.00 94.88 85 ALA A N 1
ATOM 676 C CA . ALA A 1 85 ? 6.708 -8.348 12.059 1.00 94.88 85 ALA A CA 1
ATOM 677 C C . ALA A 1 85 ? 5.862 -7.136 11.650 1.00 94.88 85 ALA A C 1
ATOM 679 O O . ALA A 1 85 ? 5.035 -6.690 12.438 1.00 94.88 85 ALA A O 1
ATOM 680 N N . LEU A 1 86 ? 5.993 -6.651 10.409 1.00 95.44 86 LEU A N 1
ATOM 681 C CA . LEU A 1 86 ? 5.186 -5.532 9.917 1.00 95.44 86 LEU A CA 1
ATOM 682 C C . LEU A 1 86 ? 3.694 -5.848 10.032 1.00 95.44 86 LEU A C 1
ATOM 684 O O . LEU A 1 86 ? 2.931 -5.035 10.548 1.00 95.44 86 LEU A O 1
ATOM 688 N N . ARG A 1 87 ? 3.278 -7.026 9.555 1.00 95.00 87 ARG A N 1
ATOM 689 C CA . ARG A 1 87 ? 1.882 -7.449 9.636 1.00 95.00 87 ARG A CA 1
ATOM 690 C C . ARG A 1 87 ? 1.404 -7.497 11.082 1.00 95.00 87 ARG A C 1
ATOM 692 O O . ARG A 1 87 ? 0.338 -6.964 11.362 1.00 95.00 87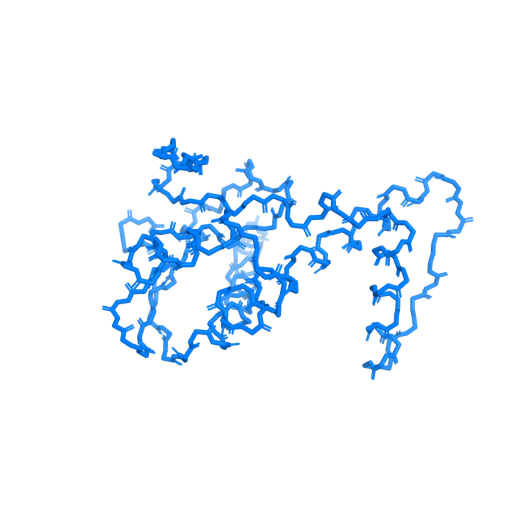 ARG A O 1
ATOM 699 N N . ALA A 1 88 ? 2.185 -8.077 11.991 1.00 94.62 88 ALA A N 1
ATOM 700 C CA . ALA A 1 88 ? 1.821 -8.165 13.402 1.00 94.62 88 ALA A CA 1
ATOM 701 C C . ALA A 1 88 ? 1.610 -6.781 14.043 1.00 94.62 88 ALA A C 1
ATOM 703 O O . ALA A 1 88 ? 0.595 -6.576 14.702 1.00 94.62 88 ALA A O 1
ATOM 704 N N . GLU A 1 89 ? 2.513 -5.825 13.807 1.00 95.56 89 GLU A N 1
ATOM 705 C CA . GLU A 1 89 ? 2.379 -4.442 14.296 1.00 95.56 89 GLU A CA 1
ATOM 706 C C . GLU A 1 89 ? 1.083 -3.792 13.777 1.00 95.56 89 GLU A C 1
ATOM 708 O O . GLU A 1 89 ? 0.281 -3.244 14.536 1.00 95.56 89 GLU A O 1
ATOM 713 N N . VAL A 1 90 ? 0.822 -3.912 12.473 1.00 95.06 90 VAL A N 1
ATOM 714 C CA . VAL A 1 90 ? -0.384 -3.352 11.841 1.00 95.06 90 VAL A CA 1
ATOM 715 C C . VAL A 1 90 ? -1.655 -4.026 12.362 1.00 95.06 90 VAL A C 1
ATOM 717 O O . VAL A 1 90 ? -2.659 -3.358 12.615 1.00 95.06 90 VAL A O 1
ATOM 720 N N . GLU A 1 91 ? -1.623 -5.343 12.567 1.00 93.31 91 GLU A N 1
ATOM 721 C CA . GLU A 1 91 ? -2.728 -6.104 13.148 1.00 93.31 91 GLU A CA 1
ATOM 722 C C . GLU A 1 91 ? -3.002 -5.734 14.614 1.00 93.31 91 GLU A C 1
ATOM 724 O O . GLU A 1 91 ? -4.143 -5.882 15.053 1.00 93.31 91 GLU A O 1
ATOM 729 N N . GLN A 1 92 ? -2.006 -5.225 15.345 1.00 94.25 92 GLN A N 1
ATOM 730 C CA . GLN A 1 92 ? -2.144 -4.689 16.706 1.00 94.25 92 GLN A CA 1
ATOM 731 C C . GLN A 1 92 ? -2.630 -3.231 16.743 1.00 94.25 92 GLN A C 1
ATOM 733 O O . GLN A 1 92 ? -2.873 -2.691 17.822 1.00 94.25 92 GLN A O 1
ATOM 738 N N . GLY A 1 93 ? -2.829 -2.602 15.582 1.00 95.06 93 GLY A N 1
ATOM 739 C CA . GLY A 1 93 ? -3.351 -1.241 15.484 1.00 95.06 93 GLY A CA 1
ATOM 740 C C . GLY A 1 93 ? -2.276 -0.163 15.362 1.00 95.06 93 GLY A C 1
ATOM 741 O O . GLY A 1 93 ? -2.580 1.017 15.556 1.00 95.06 93 GLY A O 1
ATOM 742 N N . GLU A 1 94 ? -1.042 -0.524 15.005 1.00 96.81 94 GLU A N 1
ATOM 743 C CA . GLU A 1 94 ? -0.056 0.467 14.582 1.00 96.81 94 GLU A CA 1
ATOM 744 C C . GLU A 1 94 ? -0.488 1.157 13.282 1.00 96.81 94 GLU A C 1
ATOM 746 O O . GLU A 1 94 ? -1.186 0.601 12.427 1.00 96.81 94 GLU A O 1
ATOM 751 N N . LEU A 1 95 ? -0.067 2.413 13.135 1.00 96.88 95 LEU A N 1
ATOM 752 C CA . LEU A 1 95 ? -0.316 3.193 11.929 1.00 96.88 95 LEU A CA 1
ATOM 753 C C . LEU A 1 95 ? 0.599 2.705 10.806 1.00 96.88 95 LEU A C 1
ATOM 755 O O . LEU A 1 95 ? 1.812 2.669 10.980 1.00 96.88 95 LEU A O 1
ATOM 759 N N . LEU A 1 96 ? 0.042 2.412 9.635 1.00 96.56 96 LEU A N 1
ATOM 760 C CA . LEU A 1 96 ? 0.795 2.077 8.427 1.00 96.56 96 LEU A CA 1
ATOM 761 C C . LEU A 1 96 ? 0.669 3.198 7.398 1.00 96.56 96 LEU A C 1
ATOM 763 O O . LEU A 1 96 ? -0.440 3.598 7.042 1.00 96.56 96 LEU A O 1
ATOM 767 N N . SER A 1 97 ? 1.794 3.675 6.868 1.00 94.62 97 SER A N 1
ATOM 768 C CA . SER A 1 97 ? 1.809 4.570 5.710 1.00 94.62 97 SER A CA 1
ATOM 769 C C . SER A 1 97 ? 1.313 3.831 4.469 1.00 94.62 97 SER A C 1
ATOM 771 O O . SER A 1 97 ? 1.844 2.781 4.117 1.00 94.62 97 SER A O 1
ATOM 773 N N . ILE A 1 98 ? 0.354 4.415 3.753 1.00 91.81 98 ILE A N 1
ATOM 774 C CA . ILE A 1 98 ? -0.083 3.909 2.439 1.00 91.81 98 ILE A CA 1
ATOM 775 C C . ILE A 1 98 ? 0.522 4.704 1.275 1.00 91.81 98 ILE A C 1
ATOM 777 O O . ILE A 1 98 ? 0.059 4.625 0.137 1.00 91.81 98 ILE A O 1
ATOM 781 N N . ARG A 1 99 ? 1.528 5.536 1.555 1.00 88.50 99 ARG A N 1
ATOM 782 C CA . ARG A 1 99 ? 2.201 6.312 0.515 1.00 88.50 99 ARG A CA 1
ATOM 783 C C . ARG A 1 99 ? 2.977 5.382 -0.413 1.00 88.50 99 ARG A C 1
ATOM 785 O O . ARG A 1 99 ? 3.597 4.434 0.067 1.00 88.50 99 ARG A O 1
ATOM 792 N N . PRO A 1 100 ? 3.010 5.672 -1.722 1.00 81.81 100 PRO A N 1
ATOM 793 C CA . PRO A 1 100 ? 3.919 4.978 -2.614 1.00 81.81 100 PRO A CA 1
ATOM 794 C C . PRO A 1 100 ? 5.371 5.171 -2.167 1.00 81.81 100 PRO A C 1
ATOM 796 O O . PRO A 1 100 ? 5.757 6.261 -1.734 1.00 81.81 100 PRO A O 1
ATOM 799 N N . ILE A 1 101 ? 6.170 4.120 -2.324 1.00 81.94 101 ILE A N 1
ATOM 800 C CA . ILE A 1 101 ? 7.620 4.181 -2.141 1.00 81.94 101 ILE A CA 1
ATOM 801 C C . ILE A 1 101 ? 8.229 5.302 -3.001 1.00 81.94 101 ILE A C 1
ATOM 803 O O . ILE A 1 101 ? 7.834 5.508 -4.150 1.00 81.94 101 ILE A O 1
ATOM 807 N N . GLY A 1 102 ? 9.169 6.055 -2.433 1.00 78.00 102 GLY A N 1
ATOM 808 C CA . GLY A 1 102 ? 9.793 7.229 -3.049 1.00 78.00 102 GLY A CA 1
ATOM 809 C C . GLY A 1 102 ? 8.969 8.521 -2.945 1.00 78.00 102 GLY A C 1
ATOM 810 O O . GLY A 1 102 ? 9.430 9.585 -3.370 1.00 78.00 102 GLY A O 1
ATOM 811 N N . MET A 1 103 ? 7.751 8.469 -2.393 1.00 80.88 103 MET A N 1
ATOM 812 C CA . MET A 1 103 ? 6.880 9.634 -2.176 1.00 80.88 103 MET A CA 1
ATOM 813 C C . MET A 1 103 ? 6.745 10.002 -0.689 1.00 80.88 103 MET A C 1
ATOM 815 O O . MET A 1 103 ? 5.818 10.712 -0.296 1.00 80.88 103 MET A O 1
ATOM 819 N N . GLU A 1 104 ? 7.689 9.583 0.153 1.00 78.25 104 GLU A N 1
ATOM 820 C CA . GLU A 1 104 ? 7.695 9.794 1.609 1.00 78.25 104 GLU A CA 1
ATOM 821 C C . GLU A 1 104 ? 7.818 11.275 2.000 1.00 78.25 104 GLU A C 1
ATOM 823 O O . GLU A 1 104 ? 7.434 11.676 3.096 1.00 78.25 104 GLU A O 1
ATOM 828 N N . HIS A 1 105 ? 8.307 12.120 1.096 1.00 76.69 105 HIS A N 1
ATOM 829 C CA . HIS A 1 105 ? 8.392 13.569 1.289 1.00 76.69 105 HIS A CA 1
ATOM 830 C C . HIS A 1 105 ? 7.128 14.310 0.820 1.00 76.69 105 HIS A C 1
ATOM 832 O O . HIS A 1 105 ? 6.984 15.509 1.061 1.00 76.69 105 HIS A O 1
ATOM 838 N N . ARG A 1 106 ? 6.194 13.628 0.141 1.00 75.06 106 ARG A N 1
ATOM 839 C CA . ARG A 1 106 ? 4.938 14.229 -0.319 1.00 75.06 106 ARG A CA 1
ATOM 840 C C . ARG A 1 106 ? 3.865 14.047 0.750 1.00 75.06 106 ARG A C 1
ATOM 842 O O . ARG A 1 106 ? 3.226 13.000 0.834 1.00 75.06 106 ARG A O 1
ATOM 849 N N . ALA A 1 107 ? 3.681 15.079 1.568 1.00 72.00 107 ALA A N 1
ATOM 850 C CA . ALA A 1 107 ? 2.608 15.146 2.554 1.00 72.00 107 ALA A CA 1
ATOM 851 C C . ALA A 1 107 ? 1.376 15.854 1.955 1.00 72.00 107 ALA A C 1
ATOM 853 O O . ALA A 1 107 ? 1.491 17.010 1.526 1.00 72.00 107 ALA A O 1
ATOM 854 N N . PRO A 1 108 ? 0.203 15.195 1.895 1.00 80.62 108 PRO A N 1
ATOM 855 C CA . PRO A 1 108 ? -1.057 15.885 1.642 1.00 80.62 108 PRO A CA 1
ATOM 856 C C . PRO A 1 108 ? -1.317 16.926 2.737 1.00 80.62 108 PRO A C 1
ATOM 858 O O . PRO A 1 108 ? -0.874 16.775 3.876 1.00 80.62 108 PRO A O 1
ATOM 861 N N . LYS A 1 109 ? -2.017 18.009 2.392 1.00 81.62 109 LYS A N 1
ATOM 862 C CA . LYS A 1 109 ? -2.295 19.095 3.352 1.00 81.62 109 LYS A CA 1
ATOM 863 C C . LYS A 1 109 ? -3.554 18.839 4.172 1.00 81.62 109 LYS A C 1
ATOM 865 O O . LYS A 1 109 ? -3.687 19.370 5.267 1.00 81.62 109 LYS A O 1
ATOM 870 N N . THR A 1 110 ? -4.495 18.082 3.616 1.00 86.62 110 THR A N 1
ATOM 871 C CA . THR A 1 110 ? -5.861 17.955 4.138 1.00 86.62 110 THR A CA 1
ATOM 872 C C . THR A 1 110 ? -6.153 16.590 4.753 1.00 86.62 110 THR A C 1
ATOM 874 O O . THR A 1 110 ? -7.273 16.371 5.212 1.00 86.62 110 THR A O 1
ATOM 877 N N . TYR A 1 111 ? -5.187 15.669 4.748 1.00 90.62 111 TYR A N 1
ATOM 878 C CA . TYR A 1 111 ? -5.309 14.351 5.368 1.00 90.62 111 TYR A CA 1
ATOM 879 C C . TYR A 1 111 ? -3.939 13.691 5.581 1.00 90.62 111 TYR A C 1
ATOM 881 O O . TYR A 1 111 ? -2.976 13.990 4.875 1.00 90.62 111 TYR A O 1
ATOM 889 N N . ALA A 1 112 ? -3.873 12.731 6.504 1.00 93.00 112 ALA A N 1
ATOM 890 C CA . ALA A 1 112 ? -2.721 11.843 6.666 1.00 93.00 112 ALA A CA 1
ATOM 891 C C . ALA A 1 112 ? -2.929 10.539 5.857 1.00 93.00 112 ALA A C 1
ATOM 893 O O . ALA A 1 112 ? -3.926 9.856 6.071 1.00 93.00 112 ALA A O 1
ATOM 894 N N . PRO A 1 113 ? -2.040 10.149 4.928 1.00 93.56 113 PRO A N 1
ATOM 895 C CA . PRO A 1 113 ? -2.192 8.943 4.104 1.00 93.56 113 PRO A CA 1
ATOM 896 C C . PRO A 1 113 ? -1.756 7.687 4.872 1.00 93.56 113 PRO A C 1
ATOM 898 O O . PRO A 1 113 ? -0.742 7.063 4.554 1.00 93.56 113 PRO A O 1
ATOM 901 N N . VAL A 1 114 ? -2.515 7.341 5.906 1.00 95.69 114 VAL A N 1
ATOM 902 C CA . VAL A 1 114 ? -2.215 6.232 6.815 1.00 95.69 114 VAL A CA 1
ATOM 903 C C . VAL A 1 114 ? -3.448 5.373 7.041 1.00 95.69 114 VAL A C 1
ATOM 905 O O . VAL A 1 114 ? -4.567 5.891 7.008 1.00 95.69 114 VAL A O 1
ATOM 908 N N . ILE A 1 115 ? -3.240 4.085 7.300 1.00 97.06 115 ILE A N 1
ATOM 909 C CA . ILE A 1 115 ? -4.280 3.187 7.797 1.00 97.06 115 ILE A CA 1
ATOM 910 C C . ILE A 1 115 ? -3.960 2.693 9.201 1.00 97.06 115 ILE A C 1
ATOM 912 O O . ILE A 1 115 ? -2.799 2.618 9.593 1.00 97.06 115 ILE A O 1
ATOM 916 N N . ARG A 1 116 ? -5.004 2.342 9.947 1.00 97.50 116 ARG A N 1
ATOM 917 C CA . ARG A 1 116 ? -4.905 1.732 11.271 1.00 97.50 116 ARG A CA 1
ATOM 918 C C . ARG A 1 116 ? -6.002 0.700 11.444 1.00 97.50 116 ARG A C 1
ATOM 920 O O . ARG A 1 116 ? -7.162 1.015 11.184 1.00 97.50 116 ARG A O 1
ATOM 927 N N . ARG A 1 117 ? -5.669 -0.486 11.937 1.00 96.88 117 ARG A N 1
ATOM 928 C CA . ARG A 1 117 ? -6.686 -1.461 12.328 1.00 96.88 117 ARG A CA 1
ATOM 929 C C . ARG A 1 117 ? -7.380 -1.016 13.616 1.00 96.88 117 ARG A C 1
ATOM 931 O O . ARG A 1 117 ? -6.710 -0.596 14.555 1.00 96.88 117 ARG A O 1
ATOM 938 N N . LEU A 1 118 ? -8.708 -1.078 13.654 1.00 96.50 118 LEU A N 1
ATOM 939 C CA . LEU A 1 118 ? -9.493 -0.796 14.862 1.00 96.50 118 LEU A CA 1
ATOM 940 C C . LEU A 1 118 ? -10.016 -2.085 15.496 1.00 96.50 118 LEU A C 1
ATOM 942 O O . LEU A 1 118 ? -9.979 -2.230 16.714 1.00 96.50 118 LEU A O 1
ATOM 946 N N . ASP A 1 119 ? -10.464 -3.022 14.662 1.00 94.56 119 ASP A N 1
ATOM 947 C CA . ASP A 1 119 ? -10.888 -4.358 15.070 1.00 94.56 119 ASP A CA 1
ATOM 948 C C . ASP A 1 119 ? -10.668 -5.373 13.927 1.00 94.56 119 ASP A C 1
ATOM 950 O O . ASP A 1 119 ? -9.881 -5.152 13.002 1.00 94.56 119 ASP A O 1
ATOM 954 N N . THR A 1 120 ? -11.327 -6.531 13.986 1.00 89.62 120 THR A N 1
ATOM 955 C CA . THR A 1 120 ? -11.181 -7.598 12.991 1.00 89.62 120 THR A CA 1
ATOM 956 C C . THR A 1 120 ? -11.563 -7.195 11.566 1.00 89.62 120 THR A C 1
ATOM 958 O O . THR A 1 120 ? -10.965 -7.731 10.630 1.00 89.62 120 THR A O 1
ATOM 961 N N . THR A 1 121 ? -12.519 -6.280 11.400 1.00 93.69 121 THR A N 1
ATOM 962 C CA . THR A 1 121 ? -13.126 -5.897 10.113 1.00 93.69 121 THR A CA 1
ATOM 963 C C . THR A 1 121 ? -13.183 -4.390 9.878 1.00 93.69 121 THR A C 1
ATOM 965 O O . THR A 1 121 ? -13.501 -3.973 8.769 1.00 93.69 121 THR A O 1
ATOM 968 N N . SER A 1 122 ? -12.834 -3.579 10.870 1.00 96.81 122 SER A N 1
ATOM 969 C CA . SER A 1 122 ? -12.880 -2.123 10.790 1.00 96.81 122 SER A CA 1
ATOM 970 C C . SER A 1 122 ? -11.475 -1.540 10.765 1.00 96.81 122 SER A C 1
ATOM 972 O O . SER A 1 122 ? -10.628 -1.824 11.623 1.00 96.81 122 SER A O 1
ATOM 974 N N . TRP A 1 123 ? -11.238 -0.658 9.801 1.00 97.88 123 TRP A N 1
ATOM 975 C CA . TRP A 1 123 ? -9.980 0.057 9.634 1.00 97.88 123 TRP A CA 1
ATOM 976 C C . TRP A 1 123 ? -10.234 1.549 9.543 1.00 97.88 123 TRP A C 1
ATOM 978 O O . TRP A 1 123 ? -11.180 1.995 8.909 1.00 97.88 123 TRP A O 1
ATOM 988 N N . GLN A 1 124 ? -9.360 2.348 10.129 1.00 97.75 124 GLN A N 1
ATOM 989 C CA . GLN A 1 124 ? -9.352 3.784 9.921 1.00 97.75 124 GLN A CA 1
ATOM 990 C C . GLN A 1 124 ? -8.424 4.118 8.761 1.00 97.75 124 GLN A C 1
ATOM 992 O O . GLN A 1 124 ? -7.288 3.653 8.736 1.00 97.75 124 GLN A O 1
ATOM 997 N N . PHE A 1 125 ? -8.875 4.978 7.855 1.00 97.50 125 PHE A N 1
ATOM 998 C CA . PHE A 1 125 ? -8.025 5.667 6.893 1.00 97.50 125 PHE A CA 1
ATOM 999 C C . PHE A 1 125 ? -7.999 7.161 7.210 1.00 97.50 125 PHE A C 1
ATOM 1001 O O . PHE A 1 125 ? -9.046 7.768 7.443 1.00 97.50 125 PHE A O 1
ATOM 1008 N N . GLY A 1 126 ? -6.814 7.765 7.238 1.00 96.19 126 GLY A N 1
ATOM 1009 C CA . GLY A 1 126 ? -6.649 9.131 7.729 1.00 96.19 126 GLY A CA 1
ATOM 1010 C C . GLY A 1 126 ? -6.504 9.219 9.244 1.00 96.19 126 GLY A C 1
ATOM 1011 O O . GLY A 1 126 ? -6.553 8.219 9.958 1.00 96.19 126 GLY A O 1
ATOM 1012 N N . LEU A 1 127 ? -6.332 10.440 9.750 1.00 94.31 127 LEU A N 1
ATOM 1013 C CA . LEU A 1 127 ? -6.237 10.735 11.182 1.00 94.31 127 LEU A CA 1
ATOM 1014 C C . LEU A 1 127 ? -7.200 11.878 11.535 1.00 94.31 127 LEU A C 1
ATOM 1016 O O . LEU A 1 127 ? -7.076 12.943 10.930 1.00 94.31 127 LEU A O 1
ATOM 1020 N N . PRO A 1 128 ? -8.098 11.715 12.529 1.00 89.75 128 PRO A N 1
ATOM 1021 C CA . PRO A 1 128 ? -9.081 12.739 12.901 1.00 89.75 128 PRO A CA 1
ATOM 1022 C C . PRO A 1 128 ? -8.480 14.118 13.204 1.00 89.75 128 PRO A C 1
ATOM 1024 O O . PRO A 1 128 ? -9.050 15.140 12.842 1.00 89.75 128 PRO A O 1
ATOM 1027 N N . ASN A 1 129 ? -7.289 14.154 13.807 1.00 88.56 129 ASN A N 1
ATOM 1028 C CA . ASN A 1 129 ? -6.610 15.401 14.178 1.00 88.56 129 ASN A CA 1
ATOM 1029 C C . ASN A 1 129 ? -5.719 15.978 13.062 1.00 88.56 129 ASN A C 1
ATOM 1031 O O . ASN A 1 129 ? -5.023 16.962 13.286 1.00 88.56 129 ASN A O 1
ATOM 1035 N N . HIS A 1 130 ? -5.717 15.370 11.871 1.00 89.56 130 HIS A N 1
ATOM 1036 C CA . HIS A 1 130 ? -4.904 15.794 10.726 1.00 89.56 130 HIS A CA 1
ATOM 1037 C C . HIS A 1 130 ? -5.743 15.893 9.444 1.00 89.56 130 HIS A C 1
ATOM 1039 O O . HIS A 1 130 ? -5.271 15.574 8.354 1.00 89.56 130 HIS A O 1
ATOM 1045 N N . GLY A 1 131 ? -6.996 16.338 9.577 1.00 89.69 131 GLY A N 1
ATOM 1046 C CA . GLY A 1 131 ? -7.908 16.573 8.461 1.00 89.69 131 GLY A CA 1
ATOM 1047 C C . GLY A 1 131 ? -8.874 15.414 8.229 1.00 89.69 131 GLY A C 1
ATOM 1048 O O . GLY A 1 131 ? -9.553 14.973 9.155 1.00 89.69 131 GLY A O 1
ATOM 1049 N N . LYS A 1 132 ? -9.002 14.952 6.980 1.00 93.06 132 LYS A N 1
ATOM 1050 C CA . LYS A 1 132 ? -9.968 13.901 6.635 1.00 93.06 132 LYS A CA 1
ATOM 1051 C C . LYS A 1 132 ? -9.580 12.573 7.279 1.00 93.06 132 LYS A C 1
ATOM 1053 O O . LYS A 1 132 ? -8.423 12.150 7.249 1.00 93.06 132 LYS A O 1
ATOM 1058 N N . SER A 1 133 ? -10.589 11.898 7.812 1.00 96.62 133 SER A N 1
ATOM 1059 C CA . SER A 1 133 ? -10.510 10.512 8.251 1.00 96.62 133 SER A CA 1
ATOM 1060 C C . SER A 1 133 ? -11.828 9.806 7.959 1.00 96.62 133 SER A C 1
ATOM 1062 O O . SER A 1 133 ? -12.871 10.449 7.830 1.00 96.62 133 SER A O 1
ATOM 1064 N N . THR A 1 134 ? -11.775 8.491 7.797 1.00 97.44 134 THR A N 1
ATOM 1065 C CA . THR A 1 134 ? -12.950 7.655 7.565 1.00 97.44 134 THR A CA 1
ATOM 1066 C C . THR A 1 134 ? -12.708 6.239 8.075 1.00 97.44 134 THR A C 1
ATOM 1068 O O . THR A 1 134 ? -11.561 5.849 8.306 1.00 97.44 134 THR A O 1
ATOM 1071 N N . ILE A 1 135 ? -13.791 5.486 8.249 1.00 98.00 135 ILE A N 1
ATOM 1072 C CA . ILE A 1 135 ? -13.758 4.068 8.595 1.00 98.00 135 ILE A CA 1
ATOM 1073 C C . ILE A 1 135 ? -14.038 3.259 7.332 1.00 98.00 135 ILE A C 1
ATOM 1075 O O . ILE A 1 135 ? -14.940 3.578 6.559 1.00 98.00 135 ILE A O 1
ATOM 1079 N N . ILE A 1 136 ? -13.237 2.225 7.121 1.00 97.50 136 ILE A N 1
ATOM 1080 C CA . ILE A 1 136 ? -13.348 1.266 6.037 1.00 97.50 136 ILE A CA 1
ATOM 1081 C C . ILE A 1 136 ? -13.696 -0.080 6.664 1.00 97.50 136 ILE A C 1
ATOM 1083 O O . ILE A 1 136 ? -12.888 -0.660 7.386 1.00 97.50 136 ILE A O 1
ATOM 1087 N N . GLU A 1 137 ? -14.872 -0.593 6.321 1.00 97.44 137 GLU A N 1
ATOM 1088 C CA . GLU A 1 137 ? -15.263 -1.966 6.630 1.00 97.44 137 GLU A CA 1
ATOM 1089 C C . GLU A 1 137 ? -14.634 -2.905 5.590 1.00 97.44 137 GLU A C 1
ATOM 1091 O O . GLU A 1 137 ? -14.994 -2.905 4.400 1.00 97.44 137 GLU A O 1
ATOM 1096 N N . ALA A 1 138 ? -13.612 -3.647 6.009 1.00 94.69 138 ALA A N 1
ATOM 1097 C CA . ALA A 1 138 ? -12.837 -4.548 5.170 1.00 94.69 138 ALA A CA 1
ATOM 1098 C C . ALA A 1 138 ? -12.050 -5.577 5.988 1.00 94.69 138 ALA A C 1
ATOM 1100 O O . ALA A 1 138 ? -11.505 -5.291 7.054 1.00 94.69 138 ALA A O 1
ATOM 1101 N N . ARG A 1 139 ? -11.896 -6.772 5.416 1.00 92.94 139 ARG A N 1
ATOM 1102 C CA . ARG A 1 139 ? -10.909 -7.749 5.892 1.00 92.94 139 ARG A CA 1
ATOM 1103 C C . ARG A 1 139 ? -9.498 -7.322 5.466 1.00 92.94 139 ARG A C 1
ATOM 1105 O O . ARG A 1 139 ? -9.339 -6.547 4.521 1.00 92.94 139 ARG A O 1
ATOM 1112 N N . SER A 1 140 ? -8.467 -7.850 6.127 1.00 90.94 140 SER A N 1
ATOM 1113 C CA . SER A 1 140 ? -7.065 -7.490 5.848 1.00 90.94 140 SER A CA 1
ATOM 1114 C C . SER A 1 140 ? -6.645 -7.736 4.389 1.00 90.94 140 SER A C 1
ATOM 1116 O O . SER A 1 140 ? -5.856 -6.982 3.834 1.00 90.94 140 SER A O 1
ATOM 1118 N N . GLU A 1 141 ? -7.213 -8.740 3.718 1.00 91.31 141 GLU A N 1
ATOM 1119 C CA . GLU A 1 141 ? -6.940 -9.037 2.298 1.00 91.31 141 GLU A CA 1
ATOM 1120 C C . GLU A 1 141 ? -7.476 -7.977 1.307 1.00 91.31 141 GLU A C 1
ATOM 1122 O O . GLU A 1 141 ? -7.046 -7.902 0.150 1.00 91.31 141 GLU A O 1
ATOM 1127 N N . GLU A 1 142 ? -8.400 -7.131 1.767 1.00 93.06 142 GLU A N 1
ATOM 1128 C CA . GLU A 1 142 ? -9.086 -6.106 0.974 1.00 93.06 142 GLU A CA 1
ATOM 1129 C C . GLU A 1 142 ? -8.638 -4.684 1.337 1.00 93.06 142 GLU A C 1
ATOM 1131 O O . GLU A 1 142 ? -8.776 -3.768 0.521 1.00 93.06 142 GLU A O 1
ATOM 1136 N N . ILE A 1 143 ? -8.114 -4.469 2.553 1.00 94.88 143 ILE A N 1
ATOM 1137 C CA . ILE A 1 143 ? -7.917 -3.116 3.088 1.00 94.88 143 ILE A CA 1
ATOM 1138 C C . ILE A 1 143 ? -6.958 -2.277 2.248 1.00 94.88 143 ILE A C 1
ATOM 1140 O O . ILE A 1 143 ? -7.252 -1.115 1.970 1.00 94.88 143 ILE A O 1
ATOM 1144 N N . MET A 1 144 ? -5.837 -2.853 1.806 1.00 94.06 144 MET A N 1
ATOM 1145 C CA . MET A 1 144 ? -4.826 -2.101 1.060 1.00 94.06 144 MET A CA 1
ATOM 1146 C C . MET A 1 144 ? -5.377 -1.575 -0.265 1.00 94.06 144 MET A C 1
ATOM 1148 O O . MET A 1 144 ? -5.133 -0.423 -0.616 1.00 94.06 144 MET A O 1
ATOM 1152 N N . GLU A 1 145 ? -6.180 -2.378 -0.964 1.00 92.06 145 GLU A N 1
ATOM 1153 C CA . GLU A 1 145 ? -6.824 -1.964 -2.211 1.00 92.06 145 GLU A CA 1
ATOM 1154 C C . GLU A 1 145 ? -7.824 -0.823 -1.968 1.00 92.06 145 GLU A C 1
ATOM 1156 O O . GLU A 1 145 ? -7.759 0.213 -2.636 1.00 92.06 145 GLU A O 1
ATOM 1161 N N . LYS A 1 146 ? -8.703 -0.959 -0.966 1.00 95.31 146 LYS A N 1
ATOM 1162 C CA . LYS A 1 146 ? -9.687 0.086 -0.634 1.00 95.31 146 LYS A CA 1
ATOM 1163 C C . LYS A 1 146 ? -9.020 1.388 -0.177 1.00 95.31 146 LYS A C 1
ATOM 1165 O O . LYS A 1 146 ? -9.435 2.474 -0.582 1.00 95.31 146 LYS A O 1
ATOM 1170 N N . ALA A 1 147 ? -7.967 1.295 0.633 1.00 95.06 147 ALA A N 1
ATOM 1171 C CA . ALA A 1 147 ? -7.218 2.452 1.109 1.00 95.06 147 ALA A CA 1
ATOM 1172 C C . ALA A 1 147 ? -6.496 3.182 -0.035 1.00 95.06 147 ALA A C 1
ATOM 1174 O O . ALA A 1 147 ? -6.529 4.411 -0.096 1.00 95.06 147 ALA A O 1
ATOM 1175 N N . GLN A 1 148 ? -5.901 2.450 -0.983 1.00 91.62 148 GLN A N 1
ATOM 1176 C CA . GLN A 1 148 ? -5.284 3.040 -2.177 1.00 91.62 148 GLN A CA 1
ATOM 1177 C C . GLN A 1 148 ? -6.314 3.745 -3.072 1.00 91.62 148 GLN A C 1
ATO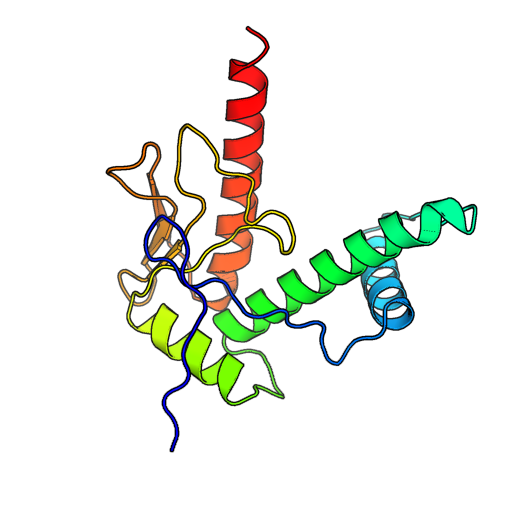M 1179 O O . GLN A 1 148 ? -6.048 4.838 -3.574 1.00 91.62 148 GLN A O 1
ATOM 1184 N N . GLN A 1 149 ? -7.506 3.169 -3.247 1.00 92.56 149 GLN A N 1
ATOM 1185 C CA . GLN A 1 149 ? -8.589 3.820 -3.992 1.00 92.56 149 GLN A CA 1
ATOM 1186 C C . GLN A 1 149 ? -9.009 5.140 -3.331 1.00 92.56 149 GLN A C 1
ATOM 1188 O O . GLN A 1 149 ? -9.099 6.167 -4.007 1.00 92.56 149 GLN A O 1
ATOM 1193 N N . LEU A 1 150 ? -9.195 5.145 -2.006 1.00 94.06 150 LEU A N 1
ATOM 1194 C CA . LEU A 1 150 ? -9.516 6.362 -1.252 1.00 94.06 150 LEU A CA 1
ATOM 1195 C C . LEU A 1 150 ? -8.394 7.401 -1.315 1.00 94.06 150 LEU A C 1
ATOM 1197 O O . LEU A 1 150 ? -8.670 8.588 -1.476 1.00 94.06 150 LEU A O 1
ATOM 1201 N N . TYR A 1 151 ? -7.135 6.972 -1.250 1.00 92.38 151 TYR A N 1
ATOM 1202 C CA . TYR A 1 151 ? -5.981 7.851 -1.428 1.00 92.38 151 TYR A CA 1
ATOM 1203 C C . TYR A 1 151 ? -6.018 8.583 -2.766 1.00 92.38 151 TYR A C 1
ATOM 1205 O O . TYR A 1 151 ? -5.905 9.809 -2.795 1.00 92.38 151 TYR A O 1
ATOM 1213 N N . ILE A 1 152 ? -6.232 7.854 -3.865 1.00 89.75 152 ILE A N 1
ATOM 1214 C CA . ILE A 1 152 ? -6.324 8.435 -5.210 1.00 89.75 152 ILE A CA 1
ATOM 1215 C C . ILE A 1 152 ? -7.488 9.432 -5.280 1.00 89.75 152 ILE A C 1
ATOM 1217 O O . ILE A 1 152 ? -7.302 10.559 -5.740 1.00 89.75 152 ILE A O 1
ATOM 1221 N N . GLN A 1 153 ? -8.663 9.060 -4.765 1.00 91.31 153 GLN A N 1
ATOM 1222 C CA . GLN A 1 153 ? -9.835 9.941 -4.728 1.00 91.31 153 GLN A CA 1
ATOM 1223 C C . GLN A 1 153 ? -9.562 11.226 -3.929 1.00 91.31 153 GLN A C 1
ATOM 1225 O O . GLN A 1 153 ? -9.887 12.330 -4.370 1.00 91.31 153 GLN A O 1
ATOM 1230 N N . TRP A 1 154 ? -8.929 11.113 -2.759 1.00 91.25 154 TRP A N 1
ATOM 1231 C CA . TRP A 1 154 ? -8.626 12.267 -1.913 1.00 91.25 154 TRP A CA 1
ATOM 1232 C C . TRP A 1 154 ? -7.523 13.146 -2.512 1.00 91.25 154 TRP A C 1
ATOM 1234 O O . TRP A 1 154 ? -7.617 14.370 -2.416 1.00 91.25 154 TRP A O 1
ATOM 1244 N N . GLN A 1 155 ? -6.523 12.561 -3.181 1.00 87.50 155 GLN A N 1
ATOM 1245 C CA . GLN A 1 155 ? -5.525 13.318 -3.944 1.00 87.50 155 GLN A CA 1
ATOM 1246 C C . GLN A 1 155 ? -6.140 14.110 -5.098 1.00 87.50 155 GLN A C 1
ATOM 1248 O O . GLN A 1 155 ? -5.792 15.274 -5.288 1.00 87.50 155 GLN A O 1
ATOM 1253 N N . GLN A 1 156 ? -7.059 13.511 -5.857 1.00 85.38 156 GLN A N 1
ATOM 1254 C CA . GLN A 1 156 ? -7.757 14.208 -6.940 1.00 85.38 156 GLN A CA 1
ATOM 1255 C C . GLN A 1 156 ? -8.535 15.416 -6.405 1.00 85.38 156 GLN A C 1
ATOM 1257 O O . GLN A 1 156 ? -8.432 16.508 -6.965 1.00 85.38 156 GLN A O 1
ATOM 1262 N N . GLY A 1 157 ? -9.226 15.255 -5.271 1.00 78.75 157 GLY A N 1
ATOM 1263 C CA . GLY A 1 157 ? -9.907 16.359 -4.593 1.00 78.75 157 GLY A CA 1
ATOM 1264 C C . GLY A 1 157 ? -8.964 17.486 -4.145 1.00 78.75 157 GLY A C 1
ATOM 1265 O O . GLY A 1 157 ? -9.302 18.657 -4.304 1.00 78.75 157 GLY A O 1
ATOM 1266 N N . GLU A 1 158 ? -7.769 17.162 -3.629 1.00 75.88 158 GLU A N 1
ATOM 1267 C CA . GLU A 1 158 ? -6.761 18.179 -3.277 1.00 75.88 158 GLU A CA 1
ATOM 1268 C C . GLU A 1 158 ? -6.242 18.945 -4.494 1.00 75.88 158 GLU A C 1
ATOM 1270 O O . GLU A 1 158 ? -6.050 20.156 -4.414 1.00 75.88 158 GLU A O 1
ATOM 1275 N N . ASN A 1 159 ? -5.994 18.256 -5.609 1.00 71.19 159 ASN A N 1
ATOM 1276 C CA . ASN A 1 159 ? -5.468 18.897 -6.811 1.00 71.19 159 ASN A CA 1
ATOM 1277 C C . ASN A 1 159 ? -6.491 19.861 -7.422 1.00 71.19 159 ASN A C 1
ATOM 1279 O O . ASN A 1 159 ? -6.115 20.960 -7.816 1.00 71.19 159 ASN A O 1
ATOM 1283 N N . ILE A 1 160 ? -7.781 19.506 -7.422 1.00 65.62 160 ILE A N 1
ATOM 1284 C CA . ILE A 1 160 ? -8.857 20.404 -7.873 1.00 65.62 160 ILE A CA 1
ATOM 1285 C C . ILE A 1 160 ? -8.900 21.672 -7.009 1.00 65.62 160 ILE A C 1
ATOM 1287 O O . ILE A 1 160 ? -8.922 22.774 -7.544 1.00 65.62 160 ILE A O 1
ATOM 1291 N N . ALA A 1 161 ? -8.826 21.535 -5.682 1.00 59.91 161 ALA A N 1
ATOM 1292 C CA . ALA A 1 161 ? -8.849 22.672 -4.759 1.00 59.91 161 ALA A CA 1
ATOM 1293 C C . ALA A 1 161 ? -7.626 23.608 -4.864 1.00 59.91 161 ALA A C 1
ATOM 1295 O O . ALA A 1 161 ? -7.673 24.718 -4.351 1.00 59.91 161 ALA A O 1
ATOM 1296 N N . ARG A 1 162 ? -6.523 23.181 -5.496 1.00 57.94 162 ARG A N 1
ATOM 1297 C CA . ARG A 1 162 ? -5.341 24.033 -5.746 1.00 57.94 162 ARG A CA 1
ATOM 1298 C C . ARG A 1 162 ? -5.430 24.831 -7.050 1.00 57.94 162 ARG A C 1
ATOM 1300 O O . ARG A 1 162 ? -4.577 25.684 -7.280 1.00 57.94 162 ARG A O 1
ATOM 1307 N N . HIS A 1 163 ? -6.404 24.524 -7.904 1.00 51.75 163 HIS A N 1
ATOM 1308 C CA . HIS A 1 163 ? -6.595 25.142 -9.219 1.00 51.75 163 HIS A CA 1
ATOM 1309 C C . HIS A 1 163 ? -7.863 26.009 -9.308 1.00 51.75 163 HIS A C 1
ATOM 1311 O O . HIS A 1 163 ? -8.222 26.443 -10.402 1.00 51.75 163 HIS A O 1
ATOM 1317 N N . ILE A 1 164 ? -8.512 26.263 -8.169 1.00 46.25 164 ILE A N 1
ATOM 1318 C CA . ILE A 1 164 ? -9.596 27.238 -7.978 1.00 46.25 164 ILE A CA 1
ATOM 1319 C C . ILE A 1 164 ? -9.039 28.363 -7.107 1.00 46.25 164 ILE A C 1
ATOM 1321 O O . ILE A 1 164 ? -9.294 29.538 -7.442 1.00 46.25 164 ILE A O 1
#